Protein AF-A0A3Q3K7V4-F1 (afdb_monomer_lite)

Sequence (87 aa):
MDGFHDYDSAMMKIGTRVMRGVDWKWGDQDGPAPGLGRVIGELGEDGWIRVQWDTSSTNSYRMGKEGKYDLKLAEPPPAHHGTQWVG

Organism: Monopterus albus (NCBI:txid43700)

Secondary structure (DSSP, 8-state):
--HHHHHHHHH--TT-EEEE-TT--STTTT-STT-EEEE-S---TTSEEEEEETTS-EEEEEBSGGG-B-EEESSPPPP--------

Foldseek 3Di:
DDVPLVVQLVQLDFFFKKAFDDQADPPQQLHDPVSIWGFHDRQDPQQKTWIQHPVRGIDIDGSCHVHDDRMGGPDDDDPPPPPPPDD

Structure (mmCIF, N/CA/C/O backbone):
data_AF-A0A3Q3K7V4-F1
#
_entry.id   AF-A0A3Q3K7V4-F1
#
loop_
_atom_site.group_PDB
_atom_site.id
_atom_site.type_symbol
_atom_site.label_atom_id
_atom_site.label_alt_id
_atom_site.label_comp_id
_atom_site.label_asym_id
_atom_site.label_entity_id
_atom_site.label_seq_id
_atom_site.pdbx_PDB_ins_code
_atom_site.Cartn_x
_atom_site.Cartn_y
_atom_site.Cartn_z
_atom_site.occupancy
_atom_site.B_iso_or_equiv
_atom_site.auth_seq_id
_atom_site.auth_comp_id
_atom_site.auth_asym_id
_atom_site.auth_atom_id
_atom_site.pdbx_PDB_model_num
ATOM 1 N N . MET A 1 1 ? -21.360 -6.229 6.790 1.00 50.16 1 MET A N 1
ATOM 2 C CA . MET A 1 1 ? -19.970 -6.222 7.276 1.00 50.16 1 MET A CA 1
ATOM 3 C C . MET A 1 1 ? -19.571 -7.673 7.404 1.00 50.16 1 MET A C 1
ATOM 5 O O . MET A 1 1 ? -20.100 -8.359 8.269 1.00 50.16 1 MET A O 1
ATOM 9 N N . ASP A 1 2 ? -18.816 -8.178 6.437 1.00 57.47 2 ASP A N 1
ATOM 10 C CA . ASP A 1 2 ? -18.346 -9.558 6.390 1.00 57.47 2 ASP A CA 1
ATOM 11 C C . ASP A 1 2 ? -16.924 -9.626 6.961 1.00 57.47 2 ASP A C 1
ATOM 13 O O . ASP A 1 2 ? -16.038 -8.879 6.562 1.00 57.47 2 ASP A O 1
ATOM 17 N N . GLY A 1 3 ? -16.696 -10.516 7.930 1.00 62.44 3 GLY A N 1
ATOM 18 C CA . GLY A 1 3 ? -15.465 -10.541 8.736 1.00 62.44 3 GLY A CA 1
ATOM 19 C C . GLY A 1 3 ? -14.162 -10.834 7.977 1.00 62.44 3 GLY A C 1
ATOM 20 O O . GLY A 1 3 ? -13.103 -10.859 8.594 1.00 62.44 3 GLY A O 1
ATOM 21 N N . PHE A 1 4 ? -14.216 -11.055 6.662 1.00 66.81 4 PHE A N 1
ATOM 22 C CA . PHE A 1 4 ? -13.037 -11.254 5.821 1.00 66.81 4 PHE A CA 1
ATOM 23 C C . PHE A 1 4 ? -12.269 -9.942 5.592 1.00 66.81 4 PHE A C 1
ATOM 25 O O . PHE A 1 4 ? -11.052 -9.902 5.748 1.00 66.81 4 PHE A O 1
ATOM 32 N N . HIS A 1 5 ? -12.972 -8.846 5.299 1.00 66.69 5 HIS A N 1
ATOM 33 C CA . HIS A 1 5 ? -12.330 -7.559 5.018 1.00 66.69 5 HIS A CA 1
ATOM 34 C C . HIS A 1 5 ? -11.771 -6.874 6.276 1.00 66.69 5 HIS A C 1
ATOM 36 O O . HIS A 1 5 ? -10.744 -6.195 6.210 1.00 66.69 5 HIS A O 1
ATOM 42 N N . ASP A 1 6 ? -12.415 -7.082 7.427 1.00 68.12 6 ASP A N 1
ATOM 43 C CA . ASP A 1 6 ? -11.940 -6.577 8.723 1.00 68.12 6 ASP A CA 1
ATOM 44 C C . ASP A 1 6 ? -10.671 -7.307 9.193 1.00 68.12 6 ASP A C 1
ATOM 46 O O . ASP A 1 6 ? -9.822 -6.724 9.866 1.00 68.12 6 ASP A O 1
ATOM 50 N N . TYR A 1 7 ? -10.508 -8.577 8.813 1.00 72.88 7 TYR A N 1
ATOM 51 C CA . TYR A 1 7 ? -9.286 -9.327 9.093 1.00 72.88 7 TYR A CA 1
ATOM 52 C C . TYR A 1 7 ? -8.095 -8.777 8.302 1.00 72.88 7 TYR A C 1
ATOM 54 O O . TYR A 1 7 ? -7.038 -8.514 8.879 1.00 72.88 7 TYR A O 1
ATOM 62 N N . ASP A 1 8 ? -8.277 -8.560 6.997 1.00 72.38 8 ASP A N 1
ATOM 63 C CA . ASP A 1 8 ? -7.221 -8.027 6.137 1.00 72.38 8 ASP A CA 1
ATOM 64 C C . ASP A 1 8 ? -6.797 -6.626 6.586 1.00 72.38 8 ASP A C 1
ATOM 66 O O . ASP A 1 8 ? -5.601 -6.367 6.713 1.00 72.38 8 ASP A O 1
ATOM 70 N N . SER A 1 9 ? -7.747 -5.737 6.903 1.00 72.25 9 SER A N 1
ATOM 71 C CA . SER A 1 9 ? -7.439 -4.382 7.381 1.00 72.25 9 SER A CA 1
ATOM 72 C C . SER A 1 9 ? -6.690 -4.381 8.720 1.00 72.25 9 SER A C 1
ATOM 74 O O . SER A 1 9 ? -5.739 -3.617 8.879 1.00 72.25 9 SER A O 1
ATOM 76 N N . ALA A 1 10 ? -7.020 -5.288 9.646 1.00 79.81 10 ALA A N 1
ATOM 77 C CA . ALA A 1 10 ? -6.310 -5.436 10.920 1.00 79.81 10 ALA A CA 1
ATOM 78 C C . ALA A 1 10 ? -4.849 -5.913 10.765 1.00 79.81 10 ALA A C 1
ATOM 80 O O . ALA A 1 10 ? -4.014 -5.678 11.648 1.00 79.81 10 ALA A O 1
ATOM 81 N N . MET A 1 11 ? -4.526 -6.574 9.649 1.00 84.38 11 MET A N 1
ATOM 82 C CA . MET A 1 11 ? -3.179 -7.065 9.335 1.00 84.38 11 MET A CA 1
ATOM 83 C C . MET A 1 11 ? -2.340 -6.073 8.517 1.00 84.38 11 MET A C 1
ATOM 85 O O . MET A 1 11 ? -1.137 -6.286 8.328 1.00 84.38 11 MET A O 1
ATOM 89 N N . MET A 1 12 ? -2.930 -4.964 8.066 1.00 89.56 12 MET A N 1
ATOM 90 C CA . MET A 1 12 ? -2.247 -3.926 7.295 1.00 89.56 12 MET A CA 1
ATOM 91 C C . MET A 1 12 ? -1.386 -3.010 8.179 1.00 89.56 12 MET A C 1
ATOM 93 O O . MET A 1 12 ? -1.687 -1.837 8.388 1.00 89.56 12 MET A O 1
ATOM 97 N N . LYS A 1 13 ? -0.289 -3.560 8.698 1.00 92.31 13 LYS A N 1
ATOM 98 C CA . LYS A 1 13 ? 0.709 -2.858 9.515 1.00 92.31 13 LYS A CA 1
ATOM 99 C C . LYS A 1 13 ? 1.962 -2.562 8.705 1.00 92.31 13 LYS A C 1
ATOM 101 O O . LYS A 1 13 ? 2.224 -3.209 7.691 1.00 92.31 13 LYS A O 1
ATOM 106 N N . ILE A 1 14 ? 2.774 -1.615 9.171 1.00 95.81 14 ILE A N 1
ATOM 107 C CA . ILE A 1 14 ? 4.072 -1.313 8.555 1.00 95.81 14 ILE A CA 1
ATOM 108 C C . ILE A 1 14 ? 4.903 -2.596 8.414 1.00 95.81 14 ILE A C 1
ATOM 110 O O . ILE A 1 14 ? 5.068 -3.361 9.361 1.00 95.81 14 ILE A O 1
ATOM 114 N N . GLY A 1 15 ? 5.427 -2.827 7.209 1.00 94.75 15 GLY A N 1
ATOM 115 C CA . GLY A 1 15 ? 6.189 -4.025 6.861 1.00 94.75 15 GLY A CA 1
ATOM 116 C C . GLY A 1 15 ? 5.370 -5.138 6.203 1.00 94.75 15 GLY A C 1
ATOM 117 O O . GLY A 1 15 ? 5.968 -5.976 5.526 1.00 94.75 15 GLY A O 1
ATOM 118 N N . THR A 1 16 ? 4.036 -5.125 6.314 1.00 94.38 16 THR A N 1
ATOM 119 C CA . THR A 1 16 ? 3.164 -6.125 5.681 1.00 94.38 16 THR A CA 1
ATOM 120 C C . THR A 1 16 ? 3.353 -6.133 4.163 1.00 94.38 16 THR A C 1
ATOM 122 O O . THR A 1 16 ? 3.388 -5.079 3.516 1.00 94.38 16 THR A O 1
ATOM 125 N N . ARG A 1 17 ? 3.483 -7.336 3.589 1.00 96.00 17 ARG A N 1
ATOM 126 C CA . ARG A 1 17 ? 3.539 -7.546 2.138 1.00 96.00 17 ARG A CA 1
ATOM 127 C C . ARG A 1 17 ? 2.138 -7.542 1.557 1.00 96.00 17 ARG A C 1
ATOM 129 O O . ARG A 1 17 ? 1.256 -8.253 2.033 1.00 96.00 17 ARG A O 1
ATOM 136 N N . VAL A 1 18 ? 1.956 -6.749 0.510 1.00 96.25 18 VAL A N 1
ATOM 137 C CA . VAL A 1 18 ? 0.653 -6.518 -0.114 1.00 96.25 18 VAL A CA 1
ATOM 138 C C . VAL A 1 18 ? 0.740 -6.633 -1.624 1.00 96.25 18 VAL A C 1
ATOM 140 O O . VAL A 1 18 ? 1.817 -6.525 -2.211 1.00 96.25 18 VAL A O 1
ATOM 143 N N . MET A 1 19 ? -0.415 -6.834 -2.241 1.00 96.62 19 MET A N 1
ATOM 144 C CA . MET A 1 19 ? -0.604 -6.797 -3.686 1.00 96.62 19 MET A CA 1
ATOM 145 C C . MET A 1 19 ? -1.960 -6.173 -4.019 1.00 96.62 19 MET A C 1
ATOM 147 O O . MET A 1 19 ? -2.782 -5.962 -3.119 1.00 96.62 19 MET A O 1
ATOM 151 N N . ARG A 1 20 ? -2.213 -5.897 -5.306 1.00 96.88 20 ARG A N 1
ATOM 152 C CA . ARG A 1 20 ? -3.516 -5.382 -5.750 1.00 96.88 20 ARG A CA 1
ATOM 153 C C . ARG A 1 20 ? -4.674 -6.281 -5.279 1.00 96.88 20 ARG A C 1
ATOM 155 O O . ARG A 1 20 ? -4.632 -7.510 -5.409 1.00 96.88 20 ARG A O 1
ATOM 162 N N . GLY A 1 21 ? -5.687 -5.648 -4.696 1.00 94.94 21 GLY A N 1
ATOM 163 C CA . GLY A 1 21 ? -6.914 -6.246 -4.178 1.00 94.94 21 GLY A CA 1
ATOM 164 C C . GLY A 1 21 ? -8.054 -6.245 -5.198 1.00 94.94 21 GLY A C 1
ATOM 165 O O . GLY A 1 21 ? -7.865 -5.929 -6.372 1.00 94.94 21 GLY A O 1
ATOM 166 N N . VAL A 1 22 ? -9.254 -6.611 -4.741 1.00 94.12 22 VAL A N 1
ATOM 167 C CA . VAL A 1 22 ? -10.441 -6.769 -5.601 1.00 94.12 22 VAL A CA 1
ATOM 168 C C . VAL A 1 22 ? -10.987 -5.437 -6.122 1.00 94.12 22 VAL A C 1
ATOM 170 O O . VAL A 1 22 ? -11.490 -5.383 -7.240 1.00 94.12 22 VAL A O 1
ATOM 173 N N . ASP A 1 23 ? -10.852 -4.354 -5.350 1.00 96.62 23 ASP A N 1
ATOM 174 C CA . ASP A 1 23 ? -11.366 -3.031 -5.727 1.00 96.62 23 ASP A CA 1
ATOM 175 C C . ASP A 1 23 ? -10.338 -2.154 -6.465 1.00 96.62 23 ASP A C 1
ATOM 177 O O . ASP A 1 23 ? -10.611 -0.980 -6.745 1.00 96.62 23 ASP A O 1
ATOM 181 N N . TRP A 1 24 ? -9.165 -2.712 -6.789 1.00 97.12 24 TRP A N 1
ATOM 182 C CA . TRP A 1 24 ? -8.077 -1.992 -7.443 1.00 97.12 24 TRP A CA 1
ATOM 183 C C . TRP A 1 24 ? -8.525 -1.336 -8.754 1.00 97.12 24 TRP A C 1
ATOM 185 O O . TRP A 1 24 ? -9.023 -1.989 -9.670 1.00 97.12 24 TRP A O 1
ATOM 195 N N . LYS A 1 25 ? -8.269 -0.029 -8.870 1.00 97.25 25 LYS A N 1
ATOM 196 C CA . LYS A 1 25 ? -8.602 0.785 -10.052 1.00 97.25 25 LYS A CA 1
ATOM 197 C C . LYS A 1 25 ? -7.454 1.682 -10.525 1.00 97.25 25 LYS A C 1
ATOM 199 O O . LYS A 1 25 ? -7.672 2.610 -11.297 1.00 97.25 25 LYS A O 1
ATOM 204 N N . TRP A 1 26 ? -6.241 1.443 -10.032 1.00 96.94 26 TR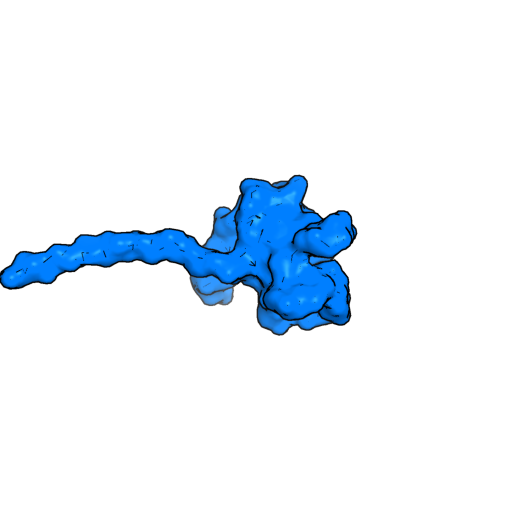P A N 1
ATOM 205 C CA . TRP A 1 26 ? -5.110 2.372 -10.151 1.00 96.94 26 TRP A CA 1
ATOM 206 C C . TRP A 1 26 ? -4.140 2.018 -11.285 1.00 96.94 26 TRP A C 1
ATOM 208 O O . TRP A 1 26 ? -2.969 2.389 -11.238 1.00 96.94 26 TRP A O 1
ATOM 218 N N . GLY A 1 27 ? -4.624 1.316 -12.314 1.00 96.38 27 GLY A N 1
ATOM 219 C CA . GLY A 1 27 ? -3.811 0.894 -13.456 1.00 96.38 27 GLY A CA 1
ATOM 220 C C . GLY A 1 27 ? -2.651 -0.002 -13.025 1.00 96.38 27 GLY A C 1
ATOM 221 O O . GLY A 1 27 ? -2.851 -0.916 -12.229 1.00 96.38 27 GLY A O 1
ATOM 222 N N . ASP A 1 28 ? -1.450 0.295 -13.519 1.00 97.00 28 ASP A N 1
ATOM 223 C CA . ASP A 1 28 ? -0.238 -0.505 -13.289 1.00 97.00 28 ASP A CA 1
ATOM 224 C C . ASP A 1 28 ? 0.726 0.137 -12.276 1.00 97.00 28 ASP A C 1
ATOM 226 O O . ASP A 1 28 ? 1.941 -0.039 -12.355 1.00 97.00 28 ASP A O 1
ATOM 230 N N . GLN A 1 29 ? 0.208 0.923 -11.325 1.00 97.69 29 GLN A N 1
ATOM 231 C CA . GLN A 1 29 ? 1.043 1.574 -10.303 1.00 97.69 29 GLN A CA 1
ATOM 232 C C . GLN A 1 29 ? 1.800 0.590 -9.400 1.00 97.69 29 GLN A C 1
ATOM 234 O O . GLN A 1 29 ? 2.863 0.933 -8.893 1.00 97.69 29 GLN A O 1
ATOM 239 N N . ASP A 1 30 ? 1.276 -0.619 -9.214 1.00 97.19 30 ASP A N 1
ATOM 240 C CA . ASP A 1 30 ? 1.935 -1.717 -8.502 1.00 97.19 30 ASP A CA 1
ATOM 241 C C . ASP A 1 30 ? 3.032 -2.408 -9.327 1.00 97.19 30 ASP A C 1
ATOM 243 O O . ASP A 1 30 ? 3.795 -3.218 -8.799 1.00 97.19 30 ASP A O 1
ATOM 247 N N . GLY A 1 31 ? 3.175 -2.042 -10.603 1.00 94.94 31 GLY A N 1
ATOM 248 C CA . GLY A 1 31 ? 4.210 -2.548 -11.491 1.00 94.94 31 G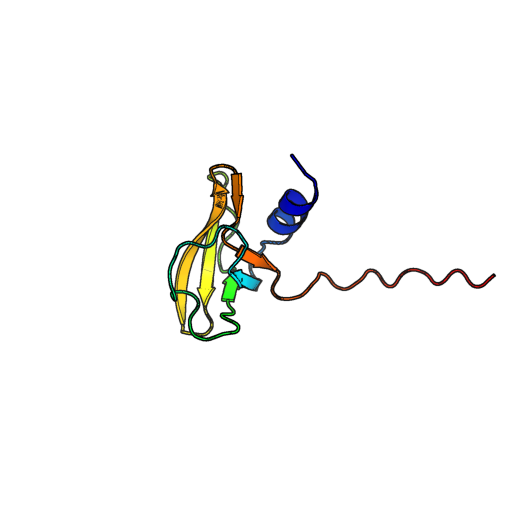LY A CA 1
ATOM 249 C C . GLY A 1 31 ? 3.884 -3.914 -12.110 1.00 94.94 31 GLY A C 1
ATOM 250 O O . GLY A 1 31 ? 2.728 -4.341 -12.137 1.00 94.94 31 GLY A O 1
ATOM 251 N N . PRO A 1 32 ? 4.897 -4.599 -12.674 1.00 94.12 32 PRO A N 1
ATOM 252 C CA . PRO A 1 32 ? 4.699 -5.877 -13.347 1.00 94.12 32 PRO A CA 1
ATOM 253 C C . PRO A 1 32 ? 4.260 -6.965 -12.362 1.00 94.12 32 PRO A C 1
ATOM 255 O O . PRO A 1 32 ? 4.676 -6.985 -11.202 1.00 94.12 32 PRO A O 1
ATOM 258 N N . ALA A 1 33 ? 3.451 -7.909 -12.850 1.00 88.88 33 ALA A N 1
ATOM 259 C CA . ALA A 1 33 ? 2.974 -9.031 -12.050 1.00 88.88 33 ALA A CA 1
ATOM 260 C C . ALA A 1 33 ? 4.150 -9.797 -11.396 1.00 88.88 33 ALA A C 1
ATOM 262 O O . ALA A 1 33 ? 5.147 -10.065 -12.072 1.00 88.88 33 ALA A O 1
ATOM 263 N N . PRO A 1 34 ? 4.041 -10.172 -10.106 1.00 89.62 34 PRO A N 1
ATOM 264 C CA . PRO A 1 34 ? 2.818 -10.159 -9.293 1.00 89.62 34 PRO A CA 1
ATOM 265 C C . PRO A 1 34 ? 2.436 -8.812 -8.643 1.00 89.62 34 PRO A C 1
ATOM 267 O O . PRO A 1 34 ? 1.417 -8.774 -7.959 1.00 89.62 34 PRO A O 1
ATOM 270 N N . GLY A 1 35 ? 3.193 -7.730 -8.863 1.00 94.56 35 GLY A N 1
ATOM 271 C CA . GLY A 1 35 ? 2.847 -6.387 -8.379 1.00 94.56 35 GLY A CA 1
ATOM 272 C C . GLY A 1 35 ? 2.885 -6.276 -6.854 1.00 94.56 35 GLY A C 1
ATOM 273 O O . GLY A 1 35 ? 1.865 -6.033 -6.209 1.00 94.56 35 GLY A O 1
ATOM 274 N N . LEU A 1 36 ? 4.051 -6.543 -6.257 1.00 97.38 36 LEU A N 1
ATOM 275 C CA . LEU A 1 36 ? 4.197 -6.597 -4.803 1.00 97.38 36 LEU A CA 1
ATOM 276 C C . LEU A 1 36 ? 4.652 -5.268 -4.210 1.00 97.38 36 LEU A C 1
ATOM 278 O O . LEU A 1 36 ? 5.475 -4.542 -4.774 1.00 97.38 36 LEU A O 1
ATOM 282 N N . GLY A 1 37 ? 4.141 -4.993 -3.015 1.00 97.44 37 GLY A N 1
ATOM 283 C CA . GLY A 1 37 ? 4.494 -3.822 -2.235 1.00 97.44 37 GLY A CA 1
ATOM 284 C C . GLY A 1 37 ? 4.657 -4.125 -0.757 1.00 97.44 37 GLY A C 1
ATOM 285 O O . GLY A 1 37 ? 4.486 -5.250 -0.276 1.00 97.44 37 GLY A O 1
ATOM 286 N N . ARG A 1 38 ? 5.048 -3.090 -0.027 1.00 97.62 38 ARG A N 1
ATOM 287 C CA . ARG A 1 38 ? 5.217 -3.086 1.418 1.00 97.62 38 ARG A CA 1
ATOM 288 C C . ARG A 1 38 ? 4.482 -1.891 2.002 1.00 97.62 38 ARG A C 1
ATOM 290 O O . ARG A 1 38 ? 4.651 -0.768 1.532 1.00 97.62 38 ARG A O 1
ATOM 297 N N . VAL A 1 39 ? 3.708 -2.126 3.052 1.00 97.50 39 VAL A N 1
ATOM 298 C CA . VAL A 1 39 ? 3.104 -1.048 3.840 1.00 97.50 39 VAL A CA 1
ATOM 299 C C . VAL A 1 39 ? 4.209 -0.240 4.527 1.00 97.50 39 VAL A C 1
ATOM 301 O O . VAL A 1 39 ? 5.074 -0.808 5.195 1.00 97.50 39 VAL A O 1
ATOM 304 N N . ILE A 1 40 ? 4.178 1.083 4.369 1.00 97.81 40 ILE A N 1
ATOM 305 C CA . ILE A 1 40 ? 5.165 2.016 4.948 1.00 97.81 40 ILE A CA 1
ATOM 306 C C . ILE A 1 40 ? 4.534 3.092 5.844 1.00 97.81 40 ILE A C 1
ATOM 308 O O . ILE A 1 40 ? 5.228 3.998 6.298 1.00 97.81 40 ILE A O 1
ATOM 312 N N . GLY A 1 41 ? 3.226 3.021 6.082 1.00 96.12 41 GLY A N 1
ATOM 313 C CA . GLY A 1 41 ? 2.513 3.888 7.015 1.00 96.12 41 GLY A CA 1
ATOM 314 C C . GLY A 1 41 ? 1.330 3.158 7.636 1.00 96.12 41 GLY A C 1
ATOM 315 O O . GLY A 1 41 ? 0.837 2.190 7.060 1.00 96.12 41 GLY A O 1
ATOM 316 N N . GLU A 1 42 ? 0.898 3.620 8.804 1.00 95.06 42 GLU A N 1
ATOM 317 C CA . GLU A 1 42 ? -0.276 3.075 9.490 1.00 95.06 42 GLU A CA 1
ATOM 318 C C . GLU A 1 42 ? -1.558 3.303 8.675 1.00 95.06 42 GLU A C 1
ATOM 320 O O . GLU A 1 42 ? -1.651 4.261 7.898 1.00 95.06 42 GLU A O 1
ATOM 325 N N . LEU A 1 43 ? -2.549 2.427 8.863 1.00 93.38 43 LEU A N 1
ATOM 326 C CA . LEU A 1 43 ? -3.892 2.627 8.322 1.00 93.38 43 LEU A CA 1
ATOM 327 C C . LEU A 1 43 ? -4.524 3.851 8.994 1.00 93.38 43 LEU A C 1
ATOM 329 O O . LEU A 1 43 ? -4.752 3.854 10.204 1.00 93.38 43 LEU A O 1
ATOM 333 N N . GLY A 1 44 ? -4.795 4.892 8.209 1.00 91.75 44 GLY A N 1
ATOM 334 C CA . GLY A 1 44 ? -5.455 6.093 8.701 1.00 91.75 44 GLY A CA 1
ATOM 335 C C . GLY A 1 44 ? -6.907 5.825 9.093 1.00 91.75 44 GLY A C 1
ATOM 336 O O . GLY A 1 44 ? -7.583 4.988 8.493 1.00 91.75 44 GLY A O 1
ATOM 337 N N . GLU A 1 45 ? -7.423 6.590 10.059 1.00 91.25 45 GLU A N 1
ATOM 338 C CA . GLU A 1 45 ? -8.851 6.573 10.434 1.00 91.25 45 GLU A CA 1
ATOM 339 C C . GLU A 1 45 ? -9.771 6.948 9.258 1.00 91.25 45 GLU A C 1
ATOM 341 O O . GLU A 1 45 ? -10.958 6.630 9.242 1.00 91.25 45 GLU A O 1
ATOM 346 N N . ASP A 1 46 ? -9.215 7.608 8.241 1.00 93.25 46 ASP A N 1
ATOM 347 C CA . ASP A 1 46 ? -9.886 7.948 6.995 1.00 93.25 46 ASP A CA 1
ATOM 348 C C . ASP A 1 46 ? -9.963 6.780 5.995 1.00 93.25 46 ASP A C 1
ATOM 350 O O . ASP A 1 46 ? -10.584 6.939 4.940 1.00 93.25 46 ASP A O 1
ATOM 354 N N . GLY A 1 47 ? -9.386 5.617 6.317 1.00 94.25 47 GLY A N 1
ATOM 355 C CA . GLY A 1 47 ? -9.436 4.392 5.519 1.00 94.25 47 GLY A CA 1
ATOM 356 C C . GLY A 1 47 ? -8.404 4.323 4.392 1.00 94.25 47 GLY A C 1
ATOM 357 O O . GLY A 1 47 ? -8.613 3.573 3.434 1.00 94.25 47 GLY A O 1
ATOM 358 N N . TRP A 1 48 ? -7.324 5.107 4.467 1.00 96.69 48 TRP A N 1
ATOM 359 C CA . TRP A 1 48 ? -6.212 5.076 3.513 1.00 96.69 48 TRP A CA 1
ATOM 360 C C . TRP A 1 48 ? -4.942 4.497 4.131 1.00 96.69 48 TRP A C 1
ATOM 362 O O . TRP A 1 48 ? -4.638 4.730 5.298 1.00 96.69 48 TRP A O 1
ATOM 372 N N . ILE A 1 49 ? -4.156 3.788 3.322 1.00 97.31 49 ILE A N 1
ATOM 373 C CA . ILE A 1 49 ? -2.867 3.241 3.746 1.00 97.31 49 ILE A CA 1
ATOM 374 C C . ILE A 1 49 ? -1.774 3.481 2.716 1.00 97.31 49 ILE A C 1
ATOM 376 O O . ILE A 1 49 ? -2.014 3.396 1.511 1.00 97.31 49 ILE A O 1
ATOM 380 N N . ARG A 1 50 ? -0.559 3.769 3.193 1.00 98.00 50 ARG A N 1
ATOM 381 C CA . ARG A 1 50 ? 0.595 4.079 2.346 1.00 98.00 50 ARG A CA 1
ATOM 382 C C . ARG A 1 50 ? 1.430 2.836 2.046 1.00 98.00 50 ARG A C 1
ATOM 384 O O . ARG A 1 50 ? 1.859 2.131 2.960 1.00 98.00 50 ARG A O 1
ATOM 391 N N . VAL A 1 51 ? 1.729 2.626 0.767 1.00 98.44 51 VAL A N 1
ATOM 392 C CA . VAL A 1 51 ? 2.511 1.492 0.259 1.00 98.44 51 VAL A CA 1
ATOM 393 C C . VAL A 1 51 ? 3.684 1.990 -0.574 1.00 98.44 51 VAL A C 1
ATOM 395 O O . VAL A 1 51 ? 3.539 2.916 -1.372 1.00 98.44 51 VAL A O 1
ATOM 398 N N . GLN A 1 52 ? 4.836 1.347 -0.399 1.00 98.44 52 GLN A N 1
ATOM 399 C CA . GLN A 1 52 ? 5.950 1.386 -1.338 1.00 98.44 52 GLN A CA 1
ATOM 400 C C . GLN A 1 52 ? 5.954 0.089 -2.147 1.00 98.44 52 GLN A C 1
ATOM 402 O O . GLN A 1 52 ? 6.030 -0.999 -1.576 1.00 98.44 52 GLN A O 1
ATOM 407 N N . TRP A 1 53 ? 5.870 0.199 -3.466 1.00 98.12 53 TRP A N 1
ATOM 408 C CA . TRP A 1 53 ? 5.978 -0.934 -4.380 1.00 98.12 53 TRP A CA 1
ATOM 409 C C . TRP A 1 53 ? 7.436 -1.332 -4.583 1.00 98.12 53 TRP A C 1
ATOM 411 O O . TRP A 1 53 ? 8.340 -0.507 -4.437 1.00 98.12 53 TRP A O 1
ATOM 421 N N . ASP A 1 54 ? 7.678 -2.577 -4.991 1.00 97.31 54 ASP A N 1
ATOM 422 C CA . ASP A 1 54 ? 9.034 -3.070 -5.275 1.00 97.31 54 ASP A CA 1
ATOM 423 C C . ASP A 1 54 ? 9.708 -2.303 -6.434 1.00 97.31 54 ASP A C 1
ATOM 425 O O . ASP A 1 54 ? 10.931 -2.271 -6.549 1.00 97.31 54 ASP A O 1
ATOM 429 N N . THR A 1 55 ? 8.921 -1.593 -7.249 1.00 96.50 55 THR A N 1
ATOM 430 C CA . THR A 1 55 ? 9.391 -0.640 -8.270 1.00 96.50 55 THR A CA 1
ATOM 431 C C . THR A 1 55 ? 9.895 0.691 -7.691 1.00 96.50 55 THR A C 1
ATOM 433 O O . THR A 1 55 ? 10.205 1.609 -8.445 1.00 96.50 55 THR A O 1
ATOM 436 N N . SER A 1 56 ? 9.983 0.823 -6.363 1.00 94.69 56 SER A N 1
ATOM 437 C CA . SER A 1 56 ? 10.294 2.048 -5.601 1.00 94.69 56 SER A CA 1
ATOM 438 C C . SER A 1 56 ? 9.225 3.146 -5.640 1.00 94.69 56 SER A C 1
ATOM 440 O O . SER A 1 56 ? 9.352 4.147 -4.930 1.00 94.69 56 SER A O 1
ATOM 442 N N . SER A 1 57 ? 8.155 2.979 -6.422 1.00 96.75 57 SER A N 1
ATOM 443 C CA . SER A 1 57 ? 7.035 3.922 -6.431 1.00 96.75 57 SER A CA 1
ATOM 444 C C . SER A 1 57 ? 6.253 3.864 -5.114 1.00 96.75 57 SER A C 1
ATOM 446 O O . SER A 1 57 ? 6.260 2.862 -4.401 1.00 96.75 57 SER A O 1
ATOM 448 N N . THR A 1 58 ? 5.621 4.973 -4.736 1.00 97.88 58 THR A N 1
ATOM 449 C CA . THR A 1 58 ? 4.893 5.092 -3.466 1.00 97.88 58 THR A CA 1
ATOM 450 C C . THR A 1 58 ? 3.560 5.779 -3.693 1.00 97.88 58 THR A C 1
ATOM 452 O O . THR A 1 58 ? 3.517 6.813 -4.357 1.00 97.88 58 THR A O 1
ATOM 455 N N . ASN A 1 59 ? 2.493 5.248 -3.100 1.00 98.38 59 ASN A N 1
ATOM 456 C CA . ASN A 1 59 ? 1.189 5.906 -3.090 1.00 98.38 59 ASN A CA 1
ATOM 457 C C . ASN A 1 59 ? 0.329 5.444 -1.901 1.00 98.38 59 ASN A C 1
ATOM 459 O O . ASN A 1 59 ? 0.743 4.573 -1.130 1.00 98.38 59 ASN A O 1
ATOM 463 N N . SER A 1 60 ? -0.857 6.034 -1.759 1.00 97.88 60 SER A N 1
ATOM 464 C CA . SER A 1 60 ? -1.867 5.628 -0.784 1.00 97.88 60 SER A CA 1
ATOM 465 C C . SER A 1 60 ? -3.067 4.967 -1.460 1.00 97.88 60 SER A C 1
ATOM 467 O O . SER A 1 60 ? -3.512 5.406 -2.520 1.00 97.88 60 SER A O 1
ATOM 469 N N . TYR A 1 61 ? -3.610 3.933 -0.820 1.00 97.94 61 TYR A N 1
ATOM 470 C CA . TYR A 1 61 ? -4.688 3.091 -1.346 1.00 97.94 61 TYR A CA 1
ATOM 471 C C . TYR A 1 61 ? -5.793 2.880 -0.311 1.00 97.94 61 TYR A C 1
ATOM 473 O O . TYR A 1 61 ? -5.551 3.003 0.891 1.00 97.94 61 TYR A O 1
ATOM 481 N N . ARG A 1 62 ? -7.013 2.578 -0.770 1.00 96.69 62 ARG A N 1
ATOM 482 C CA . ARG A 1 62 ? -8.177 2.416 0.109 1.00 96.69 62 ARG A CA 1
ATOM 483 C C . ARG A 1 62 ? -8.136 1.062 0.808 1.00 96.69 62 ARG A C 1
ATOM 485 O O . ARG A 1 62 ? -8.000 0.035 0.151 1.00 96.69 62 ARG A O 1
ATOM 492 N N . MET A 1 63 ? -8.306 1.082 2.122 1.00 94.00 63 MET A N 1
ATOM 493 C CA . MET A 1 63 ? -8.501 -0.086 2.978 1.00 94.00 63 MET A CA 1
ATOM 494 C C . MET A 1 63 ? -9.642 0.210 3.955 1.00 94.00 63 MET A C 1
ATOM 496 O O . MET A 1 63 ? -9.428 0.450 5.138 1.00 94.00 63 MET A O 1
ATOM 500 N N . GLY A 1 64 ? -10.866 0.265 3.423 1.00 91.19 64 GLY A N 1
ATOM 501 C CA . GLY A 1 64 ? -12.091 0.588 4.163 1.00 91.19 64 GLY A CA 1
ATOM 502 C C . GLY A 1 64 ? -12.728 1.924 3.769 1.00 91.19 64 GLY A C 1
ATOM 503 O O . GLY A 1 64 ? -13.919 2.134 4.014 1.00 91.19 64 GLY A O 1
ATOM 504 N N . LYS A 1 65 ? -12.001 2.813 3.075 1.00 91.75 65 LYS A N 1
ATOM 505 C CA . LYS A 1 65 ? -12.584 4.039 2.504 1.00 91.75 65 LYS A CA 1
ATOM 506 C C . LYS A 1 65 ? -13.696 3.675 1.520 1.00 91.75 65 LYS A C 1
ATOM 508 O O . LYS A 1 65 ? -13.452 2.943 0.566 1.00 91.75 65 LYS A O 1
ATOM 513 N N . GLU A 1 66 ? -14.903 4.200 1.743 1.00 92.19 66 GLU A N 1
ATOM 514 C CA . GLU A 1 66 ? -16.097 3.905 0.923 1.00 92.19 66 GLU A CA 1
ATOM 515 C C . GLU A 1 66 ? -16.444 2.402 0.863 1.00 92.19 66 GLU A C 1
ATOM 517 O O . GLU A 1 66 ? -17.098 1.949 -0.075 1.00 92.19 66 GLU A O 1
ATOM 522 N N . GLY A 1 67 ? -15.991 1.613 1.846 1.00 90.56 67 GLY A N 1
ATOM 523 C CA . GLY A 1 67 ? -16.141 0.157 1.832 1.00 90.56 67 GLY A CA 1
ATOM 524 C C . GLY A 1 67 ? -15.314 -0.529 0.742 1.00 90.56 67 GLY A C 1
ATOM 525 O O . GLY A 1 67 ? -15.725 -1.574 0.243 1.00 90.56 67 GLY A O 1
ATOM 526 N N . LYS A 1 68 ? -14.196 0.084 0.325 1.00 94.44 68 LYS A N 1
ATOM 527 C CA . LYS A 1 68 ? -13.323 -0.409 -0.745 1.00 94.44 68 LYS A CA 1
ATOM 528 C C . LYS A 1 68 ? -11.951 -0.820 -0.236 1.00 94.44 68 LYS A C 1
ATOM 530 O O . LYS A 1 68 ? -11.365 -0.146 0.613 1.00 94.44 68 LYS A O 1
ATOM 535 N N . TYR A 1 69 ? -11.454 -1.910 -0.809 1.00 94.38 69 TYR A N 1
ATOM 536 C CA . TYR A 1 69 ? -10.214 -2.577 -0.431 1.00 94.38 69 TYR A CA 1
ATOM 537 C C . TYR A 1 69 ? -9.358 -2.778 -1.683 1.00 94.38 69 TYR A C 1
ATOM 539 O O . TYR A 1 69 ? -9.457 -3.766 -2.417 1.00 94.38 69 TYR A O 1
ATOM 547 N N . ASP A 1 70 ? -8.531 -1.772 -1.958 1.00 96.94 70 ASP A N 1
ATOM 548 C CA . ASP A 1 70 ? -7.641 -1.734 -3.117 1.00 96.94 70 ASP A CA 1
ATOM 549 C C . ASP A 1 70 ? -6.448 -2.686 -2.953 1.00 96.94 70 ASP A C 1
ATOM 551 O O . ASP A 1 70 ? -5.778 -2.992 -3.935 1.00 96.94 70 ASP A O 1
ATOM 555 N N . LEU A 1 71 ? -6.166 -3.156 -1.736 1.00 95.94 71 LEU A N 1
ATOM 556 C CA . LEU A 1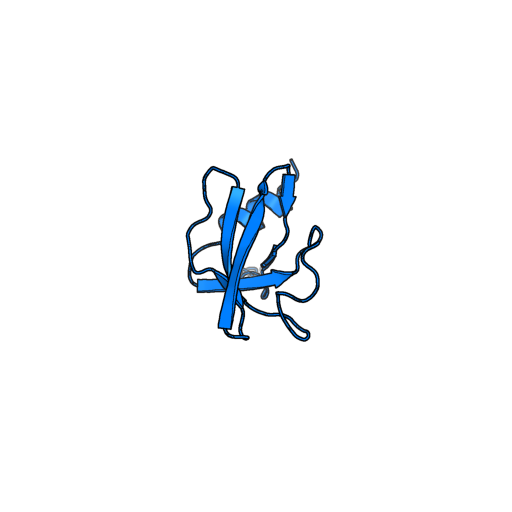 71 ? -5.043 -4.034 -1.420 1.00 95.94 71 LEU A CA 1
ATOM 557 C C . LEU A 1 71 ? -5.530 -5.320 -0.755 1.00 95.94 71 LEU A C 1
ATOM 559 O O . LEU A 1 71 ? -6.593 -5.362 -0.142 1.00 95.94 71 LEU A O 1
ATOM 563 N N . LYS A 1 72 ? -4.702 -6.356 -0.841 1.00 94.00 72 LYS A N 1
ATOM 564 C CA . LYS A 1 72 ? -4.828 -7.592 -0.063 1.00 94.00 72 LYS A CA 1
ATOM 565 C C . LYS A 1 72 ? -3.454 -8.053 0.409 1.00 94.00 72 LYS A C 1
ATOM 567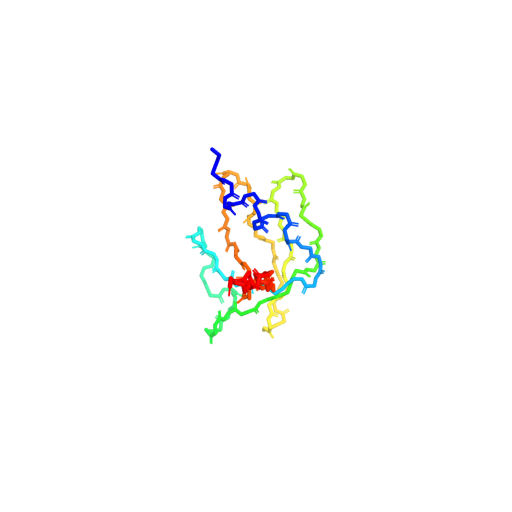 O O . LYS A 1 72 ? -2.435 -7.621 -0.141 1.00 94.00 72 LYS A O 1
ATOM 572 N N . LEU A 1 73 ? -3.422 -8.939 1.400 1.00 92.94 73 LEU A N 1
ATOM 573 C CA . LEU A 1 73 ? -2.183 -9.577 1.842 1.00 92.94 73 LEU A CA 1
ATOM 574 C C . LEU A 1 73 ? -1.561 -10.375 0.683 1.00 92.94 73 LEU A C 1
ATOM 576 O O . LEU A 1 73 ? -2.258 -11.103 -0.027 1.00 92.94 73 LEU A O 1
ATOM 580 N N . ALA A 1 74 ? -0.254 -10.209 0.463 1.00 92.12 74 ALA A N 1
ATOM 581 C CA . ALA A 1 74 ? 0.468 -10.942 -0.582 1.00 92.12 74 ALA A CA 1
ATOM 582 C C . ALA A 1 74 ? 0.742 -12.400 -0.189 1.00 92.12 74 ALA A C 1
ATOM 584 O O . ALA A 1 74 ? 0.819 -13.275 -1.048 1.00 92.12 74 ALA A O 1
ATOM 585 N N . GLU A 1 75 ? 0.875 -12.654 1.109 1.00 82.12 75 GLU A N 1
ATOM 586 C CA . GLU A 1 75 ? 0.994 -13.985 1.685 1.00 82.12 75 GLU A CA 1
ATOM 587 C C . GLU A 1 75 ? -0.188 -14.190 2.632 1.00 82.12 75 GLU A C 1
ATOM 589 O O . GLU A 1 75 ? -0.552 -13.253 3.354 1.00 82.12 75 GLU A O 1
ATOM 594 N N . PRO A 1 76 ? -0.812 -15.380 2.652 1.00 67.19 76 PRO A N 1
ATOM 595 C CA . PRO A 1 76 ? -1.759 -15.682 3.707 1.00 67.19 76 PRO A CA 1
ATOM 596 C C . PRO A 1 76 ? -1.042 -15.555 5.061 1.00 67.19 76 PRO A C 1
ATOM 598 O O . PRO A 1 76 ? 0.158 -15.842 5.146 1.00 67.19 76 PRO A O 1
ATOM 601 N N . PRO A 1 77 ? -1.750 -15.149 6.130 1.00 58.19 77 PRO A N 1
ATOM 602 C CA . PRO A 1 77 ? -1.202 -15.233 7.480 1.00 58.19 77 PRO A CA 1
ATOM 603 C C . PRO A 1 77 ? -0.618 -16.637 7.692 1.00 58.19 77 PRO A C 1
ATOM 605 O O . PRO A 1 77 ? -1.183 -17.598 7.151 1.00 58.19 77 PRO A O 1
ATOM 608 N N . PRO A 1 78 ? 0.479 -16.785 8.463 1.00 56.91 78 PRO A N 1
ATOM 609 C CA . PRO A 1 78 ? 1.000 -18.100 8.799 1.00 56.91 78 PRO A CA 1
ATOM 610 C C . PRO A 1 78 ? -0.175 -18.938 9.275 1.00 56.91 78 PRO A C 1
ATOM 612 O O . PRO A 1 78 ? -0.866 -18.543 10.222 1.00 56.91 78 PRO A O 1
ATOM 615 N N . ALA A 1 79 ? -0.464 -20.028 8.558 1.00 53.62 79 ALA A N 1
ATOM 616 C CA . ALA A 1 79 ? -1.531 -20.922 8.952 1.00 53.62 79 ALA A CA 1
ATOM 617 C C . ALA A 1 79 ? -1.271 -21.244 10.423 1.00 53.62 79 ALA A C 1
ATOM 619 O O . ALA A 1 79 ? -0.178 -21.703 10.763 1.00 53.62 79 ALA A O 1
ATOM 620 N N . HIS A 1 80 ? -2.231 -20.942 11.304 1.00 47.28 80 HIS A N 1
ATOM 621 C CA . HIS A 1 80 ? -2.214 -21.556 12.621 1.00 47.28 80 HIS A CA 1
ATOM 622 C C . HIS A 1 80 ? -2.144 -23.042 12.319 1.00 47.28 80 HIS A C 1
ATOM 624 O O . HIS A 1 80 ? -3.100 -23.586 11.765 1.00 47.28 80 HIS A O 1
ATOM 630 N N . HIS A 1 81 ? -0.978 -23.649 12.551 1.00 46.38 81 HIS A N 1
ATOM 631 C CA . HIS A 1 81 ? -0.794 -25.079 12.431 1.00 46.38 81 HIS A CA 1
ATOM 632 C C . HIS A 1 81 ? -1.898 -25.676 13.285 1.00 46.38 81 HIS A C 1
ATOM 634 O O . HIS A 1 81 ? -1.860 -25.576 14.511 1.00 46.38 81 HIS A O 1
ATOM 640 N N . GLY A 1 82 ? -2.942 -26.167 12.615 1.00 43.19 82 GLY A N 1
ATOM 641 C CA . GLY A 1 82 ? -4.058 -26.800 13.273 1.00 43.19 82 GLY A CA 1
ATOM 642 C C . GLY A 1 82 ? -3.452 -27.906 14.102 1.00 43.19 82 GLY A C 1
ATOM 643 O O . GLY A 1 82 ? -2.788 -28.787 13.557 1.00 43.19 82 GLY A O 1
ATOM 644 N N . THR A 1 83 ? -3.614 -27.801 15.417 1.00 45.75 83 THR A N 1
ATOM 645 C CA . THR A 1 83 ? -3.369 -28.885 16.350 1.00 45.75 83 THR A CA 1
ATOM 646 C C . THR A 1 83 ? -4.023 -30.124 15.759 1.00 45.75 83 THR A C 1
ATOM 648 O O . THR A 1 83 ? -5.249 -30.237 15.710 1.00 45.75 83 THR A O 1
ATOM 651 N N . GLN A 1 84 ? -3.192 -31.011 15.221 1.00 44.41 84 GLN A N 1
ATOM 652 C CA . GLN A 1 84 ? -3.606 -32.313 14.755 1.00 44.41 84 GLN A CA 1
ATOM 653 C C . GLN A 1 84 ? -4.006 -33.083 16.009 1.00 44.41 84 GLN A C 1
ATOM 655 O O . GLN A 1 84 ? -3.155 -33.569 16.751 1.00 44.41 84 GLN A O 1
ATOM 660 N N . TRP A 1 85 ? -5.308 -33.126 16.288 1.00 51.62 85 TRP A N 1
ATOM 661 C CA . TRP A 1 85 ? -5.857 -34.077 17.240 1.00 51.62 85 TRP A CA 1
ATOM 662 C C . TRP A 1 85 ? -5.570 -35.471 16.685 1.00 51.62 85 TRP A C 1
ATOM 664 O O . TRP A 1 85 ? -6.175 -35.895 15.701 1.00 51.62 85 TRP A O 1
ATOM 674 N N . VAL A 1 86 ? -4.591 -36.150 17.275 1.00 53.12 86 VAL A N 1
ATOM 675 C CA . VAL A 1 86 ? -4.435 -37.594 17.124 1.00 53.12 86 VAL A CA 1
ATOM 676 C C . VAL A 1 86 ? -5.502 -38.243 18.003 1.00 53.12 86 VAL A C 1
ATOM 678 O O . VAL A 1 86 ? -5.487 -38.088 19.224 1.00 53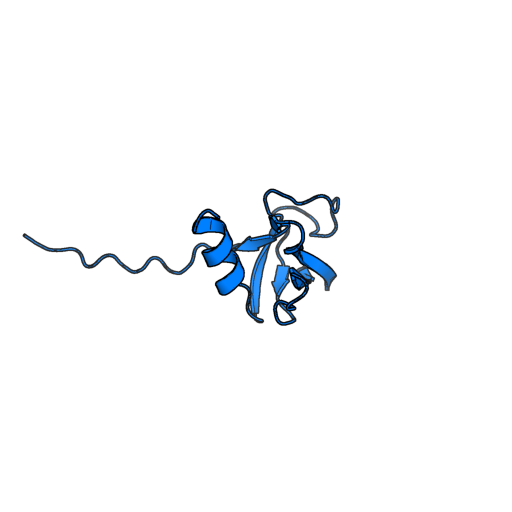.12 86 VAL A O 1
ATOM 681 N N . GLY A 1 87 ? -6.489 -38.852 17.349 1.00 53.97 87 GLY A N 1
ATOM 682 C CA . GLY A 1 87 ? -7.361 -39.853 17.962 1.00 53.97 87 GLY A CA 1
ATOM 683 C C . GLY A 1 87 ? -6.678 -41.210 18.004 1.00 53.97 87 GLY A C 1
ATOM 684 O O . GLY A 1 87 ? -5.735 -41.415 17.205 1.00 53.97 87 GLY A O 1
#

InterPro doma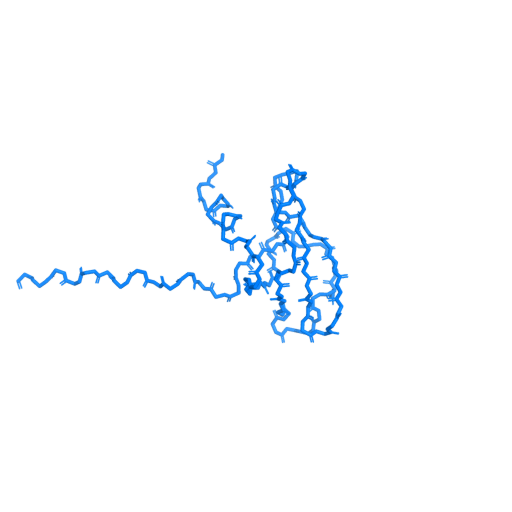ins:
  IPR010606 Mib-herc2 [PF06701] (15-74)
  IPR010606 Mib-herc2 [PS51416] (4-77)
  IPR037252 Mib/herc2 domain superfamily [SSF159034] (9-75)

pLDDT: mean 85.76, std 16.85, range [43.19, 98.44]

Radius of gyration: 14.35 Å; chains: 1; bounding box: 30×48×31 Å